Protein AF-A0A7S4URD9-F1 (afdb_monomer_lite)

Secondary structure (DSSP, 8-state):
------------TT-EEEEEEPPPSSSTTTT-SEEEE-SSSEEEEEEGGG-SSHHHHHHHHHHHHHHHHHHHHTS---TTSHHHHHHHHHHHHHHTTTTTS-HHHHHHHHHHHHHHHHHHHS-STTHHHHHHHHHHHHHHH--TTTHHHHHHHHHHHHTT-

Radius of gyration: 18.59 Å; chains: 1; bounding box: 44×61×54 Å

Organism: NCBI:txid49249

Sequence (161 aa):
NNENINEPNSNNNNIITIQCQPCGTIGPEASARAFVKGPSPLTITLCSNRLPNPSIDIPQVLTHELIHVYDVQYKQLDLRQCTSLAYSEVRAAREAECYDVHRFWKNKCVMNCAGVATGNMFPEDGLGGKCVKEVFEKAMNDYTPFAEEKKEKMAAKIGRA

pLDDT: mean 86.02, std 15.66, range [40.69, 98.69]

Foldseek 3Di:
DDPPPPDPPPPPQPDEAEEEDADDCDDLCNPPQWEFDDPPPTYIYGHNVNCPPCVQRVVQSVLLHVLVVCCCPPVVFDCLDLLSVLLSQLLSCCVHVLVPPDPVCSLVSSLVRSLVSSCSSVVPPCSNSVSNVVCVVVSVPDPPPCPVVVVVVVVVVVVVD

Structure (mmCIF, N/CA/C/O backbone):
data_AF-A0A7S4URD9-F1
#
_entry.id   AF-A0A7S4URD9-F1
#
loop_
_atom_site.group_PDB
_atom_site.id
_atom_site.type_symbol
_atom_site.label_atom_id
_atom_site.label_alt_id
_atom_site.label_comp_id
_atom_site.label_asym_id
_atom_site.label_entity_id
_atom_site.label_seq_id
_atom_site.pdbx_PDB_ins_code
_atom_site.Cartn_x
_atom_site.Cartn_y
_atom_site.Cartn_z
_atom_site.occupancy
_atom_site.B_iso_or_equiv
_atom_site.auth_seq_id
_atom_site.auth_comp_id
_atom_site.auth_asym_id
_atom_site.auth_atom_id
_atom_site.pdbx_PDB_model_num
ATOM 1 N N . ASN A 1 1 ? -27.947 -42.647 -21.441 1.00 41.53 1 ASN A N 1
ATOM 2 C CA . ASN A 1 1 ? -26.615 -42.050 -21.210 1.00 41.53 1 ASN A CA 1
ATOM 3 C C . ASN A 1 1 ? -26.614 -40.634 -21.750 1.00 41.53 1 ASN A C 1
ATOM 5 O O . ASN A 1 1 ? -26.287 -40.438 -22.908 1.00 41.53 1 ASN A O 1
ATOM 9 N N . ASN A 1 2 ? -27.094 -39.683 -20.954 1.00 41.19 2 ASN A N 1
ATOM 10 C CA . ASN A 1 2 ? -26.975 -38.253 -21.235 1.00 41.19 2 ASN A CA 1
ATOM 11 C C . ASN A 1 2 ? -27.069 -37.536 -19.885 1.00 41.19 2 ASN A C 1
ATOM 13 O O . ASN A 1 2 ? -28.126 -37.056 -19.485 1.00 41.19 2 ASN A O 1
ATOM 17 N N . GLU A 1 3 ? -25.973 -37.582 -19.130 1.00 40.69 3 GLU A N 1
ATOM 18 C CA . GLU A 1 3 ? -25.818 -36.744 -17.948 1.00 40.69 3 GLU A CA 1
ATOM 19 C C . GLU A 1 3 ? -25.423 -35.354 -18.433 1.00 40.69 3 GLU A C 1
ATOM 21 O O . GLU A 1 3 ? -24.288 -35.088 -18.819 1.00 40.69 3 GLU A O 1
ATOM 26 N N . ASN A 1 4 ? -26.432 -34.492 -18.480 1.00 45.59 4 ASN A N 1
ATOM 27 C CA . ASN A 1 4 ? -26.284 -33.062 -18.656 1.00 45.59 4 ASN A CA 1
ATOM 28 C C . ASN A 1 4 ? -25.714 -32.525 -17.335 1.00 45.59 4 ASN A C 1
ATOM 30 O O . ASN A 1 4 ? -26.457 -32.272 -16.384 1.00 45.59 4 ASN A O 1
ATOM 34 N N . ILE A 1 5 ? -24.385 -32.458 -17.236 1.00 51.41 5 ILE A N 1
ATOM 35 C CA . ILE A 1 5 ? -23.713 -31.837 -16.097 1.00 51.41 5 ILE A CA 1
ATOM 36 C C . ILE A 1 5 ? -23.906 -30.333 -16.262 1.00 51.41 5 ILE A C 1
ATOM 38 O O . ILE A 1 5 ? -23.192 -29.669 -17.008 1.00 51.41 5 ILE A O 1
ATOM 42 N N . ASN A 1 6 ? -24.923 -29.814 -15.579 1.00 46.09 6 ASN A N 1
ATOM 43 C CA . ASN A 1 6 ? -25.031 -28.397 -15.282 1.00 46.09 6 ASN A CA 1
ATOM 44 C C . ASN A 1 6 ? -23.781 -28.003 -14.487 1.00 46.09 6 ASN A C 1
ATOM 46 O O . ASN A 1 6 ? -23.686 -28.307 -13.295 1.00 46.09 6 ASN A O 1
ATOM 50 N N . GLU A 1 7 ? -22.816 -27.360 -15.146 1.00 46.00 7 GLU A N 1
ATOM 51 C CA . GLU A 1 7 ? -21.747 -26.652 -14.451 1.00 46.00 7 GLU A CA 1
ATOM 52 C C . GLU A 1 7 ? -22.387 -25.660 -13.470 1.00 46.00 7 GLU A C 1
ATOM 54 O O . GLU A 1 7 ? -23.253 -24.867 -13.864 1.00 46.00 7 GLU A O 1
ATOM 59 N N . PRO A 1 8 ? -22.017 -25.692 -12.180 1.00 41.91 8 PRO A N 1
ATOM 60 C CA . PRO A 1 8 ? -22.493 -24.694 -11.251 1.00 41.91 8 PRO A CA 1
ATOM 61 C C . PRO A 1 8 ? -21.892 -23.354 -11.666 1.00 41.91 8 PRO A C 1
ATOM 63 O O . PRO A 1 8 ? -20.675 -23.199 -11.762 1.00 41.91 8 PRO A O 1
ATOM 66 N N . ASN A 1 9 ? -22.774 -22.388 -11.901 1.00 48.50 9 ASN A N 1
ATOM 67 C CA . ASN A 1 9 ? -22.461 -20.980 -12.084 1.00 48.50 9 ASN A CA 1
ATOM 68 C C . ASN A 1 9 ? -21.737 -20.470 -10.821 1.00 48.50 9 ASN A C 1
ATOM 70 O O . ASN A 1 9 ? -22.361 -20.021 -9.857 1.00 48.50 9 ASN A O 1
ATOM 74 N N . SER A 1 10 ? -20.417 -20.658 -10.780 1.00 44.38 10 SER A N 1
ATOM 75 C CA . SER A 1 10 ? -19.555 -20.213 -9.693 1.00 44.38 10 SER A CA 1
ATOM 76 C C . SER A 1 10 ? -19.416 -18.704 -9.811 1.00 44.38 10 SER A C 1
ATOM 78 O O . SER A 1 10 ? -18.767 -18.194 -10.724 1.00 44.38 10 SER A O 1
ATOM 80 N N . ASN A 1 11 ? -20.040 -17.987 -8.879 1.00 50.38 11 ASN A N 1
ATOM 81 C CA . ASN A 1 11 ? -19.770 -16.580 -8.614 1.00 50.38 11 ASN A CA 1
ATOM 82 C C . ASN A 1 11 ? -18.277 -16.414 -8.265 1.00 50.38 11 ASN A C 1
ATOM 84 O O . ASN A 1 11 ? -17.891 -16.415 -7.097 1.00 50.38 11 ASN A O 1
ATOM 88 N N . ASN A 1 12 ? -17.431 -16.285 -9.289 1.00 51.06 12 ASN A N 1
ATOM 89 C CA . ASN A 1 12 ? -15.970 -16.186 -9.225 1.00 51.06 12 ASN A CA 1
ATOM 90 C C . ASN A 1 12 ? -15.486 -14.814 -8.709 1.00 51.06 12 ASN A C 1
ATOM 92 O O . ASN A 1 12 ? -14.497 -14.275 -9.199 1.00 51.06 12 ASN A O 1
ATOM 96 N N . ASN A 1 13 ? -16.162 -14.227 -7.721 1.00 56.97 13 ASN A N 1
ATOM 97 C CA . ASN A 1 13 ? -15.856 -12.876 -7.236 1.00 56.97 13 ASN A CA 1
ATOM 98 C C . ASN A 1 13 ? -14.698 -12.827 -6.220 1.00 56.97 13 ASN A C 1
ATOM 100 O O . ASN A 1 13 ? -14.327 -11.742 -5.791 1.00 56.97 13 ASN A O 1
ATOM 104 N N . ASN A 1 14 ? -14.103 -13.974 -5.861 1.00 68.62 14 ASN A N 1
ATOM 105 C CA . ASN A 1 14 ? -13.099 -14.072 -4.789 1.00 68.62 14 ASN A CA 1
ATOM 106 C C . ASN A 1 14 ? -11.758 -14.694 -5.226 1.00 68.62 14 ASN A C 1
ATOM 108 O O . ASN A 1 14 ? -10.919 -14.992 -4.376 1.00 68.62 14 ASN A O 1
ATOM 112 N N . ILE A 1 15 ? -11.541 -14.937 -6.521 1.00 82.88 15 ILE A N 1
ATOM 113 C CA . ILE A 1 15 ? -10.277 -15.513 -6.998 1.00 82.88 15 ILE A CA 1
ATOM 114 C C . ILE A 1 15 ? -9.277 -14.380 -7.235 1.00 82.88 15 ILE A C 1
ATOM 116 O O . ILE A 1 15 ? -9.469 -13.547 -8.119 1.00 82.88 15 ILE A O 1
ATOM 120 N N . ILE A 1 16 ? -8.192 -14.380 -6.459 1.00 88.00 16 ILE A N 1
ATOM 121 C CA . ILE A 1 16 ? -7.028 -13.523 -6.694 1.00 88.00 16 ILE A CA 1
ATOM 122 C C . ILE A 1 16 ? -6.006 -14.342 -7.477 1.00 88.00 16 ILE A C 1
ATOM 124 O O . ILE A 1 16 ? -5.517 -15.361 -6.992 1.00 88.00 16 ILE A O 1
ATOM 128 N N . THR A 1 17 ? -5.667 -13.895 -8.682 1.00 92.31 17 THR A N 1
ATOM 129 C CA . THR A 1 17 ? -4.578 -14.496 -9.463 1.00 92.31 17 THR A CA 1
ATOM 130 C C . THR A 1 17 ? -3.262 -13.826 -9.087 1.00 92.31 17 THR A C 1
ATOM 132 O O . THR A 1 17 ? -3.165 -12.604 -9.127 1.00 92.31 17 THR A O 1
ATOM 135 N N . ILE A 1 18 ? -2.234 -14.597 -8.742 1.00 94.00 18 ILE A N 1
ATOM 136 C CA . ILE A 1 18 ? -0.879 -14.074 -8.520 1.00 94.00 18 ILE A CA 1
ATOM 137 C C . ILE A 1 18 ? -0.004 -14.560 -9.669 1.00 94.00 18 ILE A C 1
ATOM 139 O O . ILE A 1 18 ? 0.067 -15.760 -9.927 1.00 94.00 18 ILE A O 1
ATOM 143 N N . GLN A 1 19 ? 0.662 -13.637 -10.359 1.00 94.81 19 GLN A N 1
ATOM 144 C CA . GLN A 1 19 ? 1.514 -13.959 -11.501 1.00 94.81 19 GLN A CA 1
ATOM 145 C C . GLN A 1 19 ? 2.834 -13.196 -11.463 1.00 94.81 19 GLN A C 1
ATOM 147 O O . GLN A 1 19 ? 2.896 -12.065 -10.988 1.00 94.81 19 GLN A O 1
ATOM 152 N N . CYS A 1 20 ? 3.877 -13.792 -12.035 1.00 93.75 20 CYS A N 1
ATOM 153 C CA . CYS A 1 20 ? 5.177 -13.157 -12.223 1.00 93.75 20 CYS A CA 1
ATOM 154 C C . CYS A 1 20 ? 5.409 -12.891 -13.709 1.00 93.75 20 CYS A C 1
ATOM 156 O O . CYS A 1 20 ? 5.246 -13.796 -14.525 1.00 93.75 20 CYS A O 1
ATOM 158 N N . GLN A 1 21 ? 5.844 -11.684 -14.062 1.00 93.31 21 GLN A N 1
ATOM 159 C CA . GLN A 1 21 ? 6.275 -11.363 -15.426 1.00 93.31 21 GLN A CA 1
ATOM 160 C C . GLN A 1 21 ? 7.301 -10.222 -15.436 1.00 93.31 21 GLN A C 1
ATOM 162 O O . GLN A 1 21 ? 7.342 -9.437 -14.486 1.00 93.31 21 GLN A O 1
ATOM 167 N N . PRO A 1 22 ? 8.107 -10.078 -16.503 1.00 92.38 22 PRO A N 1
ATOM 168 C CA . PRO A 1 22 ? 8.911 -8.878 -16.700 1.00 92.38 22 PRO A CA 1
ATOM 169 C C . PRO A 1 22 ? 8.011 -7.645 -16.871 1.00 92.38 22 PRO A C 1
ATOM 171 O O . PRO A 1 22 ? 7.099 -7.650 -17.696 1.00 92.38 22 PRO A O 1
ATOM 174 N N . CYS A 1 23 ? 8.278 -6.578 -16.118 1.00 91.06 23 CYS A N 1
ATOM 175 C CA . CYS A 1 23 ? 7.556 -5.309 -16.223 1.00 91.06 23 CYS A CA 1
ATOM 176 C C . CYS A 1 23 ? 8.327 -4.284 -17.063 1.00 91.06 23 CYS A C 1
ATOM 178 O O . CYS A 1 23 ? 9.553 -4.171 -16.958 1.00 91.06 23 CYS A O 1
ATOM 180 N N . GLY A 1 24 ? 7.592 -3.513 -17.870 1.00 87.06 24 GLY A N 1
ATOM 181 C CA . GLY A 1 24 ? 8.131 -2.443 -18.712 1.00 87.06 24 GLY A CA 1
ATOM 182 C C . GLY A 1 24 ? 8.547 -1.202 -17.920 1.00 87.06 24 GLY A C 1
ATOM 183 O O . GLY A 1 24 ? 8.106 -0.987 -16.796 1.00 87.06 24 GLY A O 1
ATOM 184 N N . THR A 1 25 ? 9.404 -0.371 -18.508 1.00 82.31 25 THR A N 1
ATOM 185 C CA . THR A 1 25 ? 9.964 0.850 -17.894 1.00 82.31 25 THR A CA 1
ATOM 186 C C . THR A 1 25 ? 9.159 2.118 -18.195 1.00 82.31 25 THR A C 1
ATOM 188 O O . THR A 1 25 ? 9.629 3.219 -17.926 1.00 82.31 25 THR A O 1
ATOM 191 N N . ILE A 1 26 ? 7.968 1.981 -18.779 1.00 76.44 26 ILE A N 1
ATOM 192 C CA . ILE A 1 26 ? 7.108 3.087 -19.213 1.00 76.44 26 ILE A CA 1
ATOM 193 C C . ILE A 1 26 ? 5.710 2.862 -18.631 1.00 76.44 26 ILE A C 1
ATOM 195 O O . ILE A 1 26 ? 5.259 1.721 -18.574 1.00 76.44 26 ILE A O 1
ATOM 199 N N . GLY A 1 27 ? 5.038 3.945 -18.235 1.00 69.44 27 GLY A N 1
ATOM 200 C CA . GLY A 1 27 ? 3.689 3.916 -17.664 1.00 69.44 27 GLY A CA 1
ATOM 201 C C . GLY A 1 27 ? 3.668 4.086 -16.141 1.00 69.44 27 GLY A C 1
ATOM 202 O O . GLY A 1 27 ? 4.727 4.211 -15.522 1.00 69.44 27 GLY A O 1
ATOM 203 N N . PRO A 1 28 ? 2.476 4.108 -15.523 1.00 63.72 28 PRO A N 1
ATOM 204 C CA . PRO A 1 28 ? 2.332 4.187 -14.066 1.00 63.72 28 PRO A CA 1
ATOM 205 C C . PRO A 1 28 ? 2.997 3.001 -13.346 1.00 63.72 28 PRO A C 1
ATOM 207 O O . PRO A 1 28 ? 3.419 3.124 -12.201 1.00 63.72 28 PRO A O 1
ATOM 210 N N . GLU A 1 29 ? 3.185 1.874 -14.035 1.00 68.50 29 GLU A N 1
ATOM 211 C CA . GLU A 1 29 ? 3.867 0.688 -13.520 1.00 68.50 29 GLU A CA 1
ATOM 212 C C . GLU A 1 29 ? 5.396 0.733 -13.695 1.00 68.50 29 GLU A C 1
ATOM 214 O O . GLU A 1 29 ? 6.084 -0.211 -13.305 1.00 68.50 29 GLU A O 1
ATOM 219 N N . ALA A 1 30 ? 5.967 1.792 -14.284 1.00 72.75 30 ALA A N 1
ATOM 220 C CA . ALA A 1 30 ? 7.381 1.858 -14.678 1.00 72.75 30 ALA A CA 1
ATOM 221 C C . ALA A 1 30 ? 8.379 1.670 -13.525 1.00 72.75 30 ALA A C 1
ATOM 223 O O . ALA A 1 30 ? 9.488 1.185 -13.749 1.00 72.75 30 ALA A O 1
ATOM 224 N N . SER A 1 31 ? 8.001 2.031 -12.300 1.00 79.19 31 SER A N 1
ATOM 225 C CA . SER A 1 31 ? 8.837 1.907 -11.099 1.00 79.19 31 SER A CA 1
ATOM 226 C C . SER A 1 31 ? 8.303 0.889 -10.085 1.00 79.19 31 SER A C 1
ATOM 228 O O . SER A 1 31 ? 8.975 0.602 -9.095 1.00 79.19 31 SER A O 1
ATOM 230 N N . ALA A 1 32 ? 7.126 0.309 -10.331 1.00 86.31 32 ALA A N 1
ATOM 231 C CA . ALA A 1 32 ? 6.452 -0.572 -9.386 1.00 86.31 32 ALA A CA 1
ATOM 232 C C . ALA A 1 32 ? 7.146 -1.943 -9.282 1.00 86.31 32 ALA A C 1
ATOM 234 O O . ALA A 1 32 ? 7.569 -2.517 -10.286 1.00 86.31 32 ALA A O 1
ATOM 235 N N . ARG A 1 33 ? 7.280 -2.497 -8.073 1.00 91.69 33 ARG A N 1
ATOM 236 C CA . ARG A 1 33 ? 7.819 -3.862 -7.868 1.00 91.69 33 ARG A CA 1
ATOM 237 C C . ARG A 1 33 ? 6.738 -4.934 -8.002 1.00 91.69 33 ARG A C 1
ATOM 239 O O . ARG A 1 33 ? 7.028 -6.064 -8.391 1.00 91.69 33 ARG A O 1
ATOM 246 N N . ALA A 1 34 ? 5.505 -4.555 -7.711 1.00 93.06 34 ALA A N 1
ATOM 247 C CA . ALA A 1 34 ? 4.294 -5.306 -7.958 1.00 93.06 34 ALA A CA 1
ATOM 248 C C . ALA A 1 34 ? 3.145 -4.314 -8.175 1.00 93.06 34 ALA A C 1
ATOM 250 O O . ALA A 1 34 ? 3.343 -3.111 -8.008 1.00 93.06 34 ALA A O 1
ATOM 251 N N . PHE A 1 35 ? 1.997 -4.803 -8.636 1.00 90.31 35 PHE A N 1
ATOM 252 C CA . PHE A 1 35 ? 0.783 -4.000 -8.740 1.00 90.31 35 PHE A CA 1
ATOM 253 C C . PHE A 1 35 ? -0.466 -4.874 -8.876 1.00 90.31 35 PHE A C 1
ATOM 255 O O . PHE A 1 35 ? -0.415 -5.995 -9.402 1.00 90.31 35 PHE A O 1
ATOM 262 N N . VAL A 1 36 ? -1.604 -4.329 -8.450 1.00 89.81 36 VAL A N 1
ATOM 263 C CA . VAL A 1 36 ? -2.930 -4.944 -8.587 1.00 89.81 36 VAL A CA 1
ATOM 264 C C . VAL A 1 36 ? -3.623 -4.468 -9.870 1.00 89.81 36 VAL A C 1
ATOM 266 O O . VAL A 1 36 ? -3.733 -3.274 -10.135 1.00 89.81 36 VAL A O 1
ATOM 269 N N . LYS A 1 37 ? -4.155 -5.412 -10.654 1.00 84.62 37 LYS A N 1
ATOM 270 C CA . LYS A 1 37 ? -5.114 -5.183 -11.748 1.00 84.62 37 LYS A CA 1
ATOM 271 C C . LYS A 1 37 ? -6.479 -5.737 -11.338 1.00 84.62 37 LYS A C 1
ATOM 273 O O . LYS A 1 37 ? -6.540 -6.789 -10.710 1.00 84.62 37 LYS A O 1
ATOM 278 N N . GLY A 1 38 ? -7.573 -5.074 -11.694 1.00 75.19 38 GLY A N 1
ATOM 279 C CA . GLY A 1 38 ? -8.920 -5.505 -11.310 1.00 75.19 38 GLY A CA 1
ATOM 280 C C . GLY A 1 38 ? -9.991 -4.480 -11.693 1.00 75.19 38 GLY A C 1
ATOM 281 O O . GLY A 1 38 ? -9.654 -3.477 -12.323 1.00 75.19 38 GLY A O 1
ATOM 282 N N . PRO A 1 39 ? -11.276 -4.708 -11.348 1.00 65.81 39 PRO A N 1
ATOM 283 C CA . PRO A 1 39 ? -11.767 -5.597 -10.282 1.00 65.81 39 PRO A CA 1
ATOM 284 C C . PRO A 1 39 ? -12.031 -7.059 -10.684 1.00 65.81 39 PRO A C 1
ATOM 286 O O . PRO A 1 39 ? -12.173 -7.897 -9.799 1.00 65.81 39 PRO A O 1
ATOM 289 N N . SER A 1 40 ? -12.084 -7.387 -11.982 1.00 70.62 40 SER A N 1
ATOM 290 C CA . SER A 1 40 ? -12.227 -8.768 -12.469 1.00 70.62 40 SER A CA 1
ATOM 291 C C . SER A 1 40 ? -11.531 -8.946 -13.832 1.00 70.62 40 SER A C 1
ATOM 293 O O . SER A 1 40 ? -11.907 -8.248 -14.776 1.00 70.62 40 SER A O 1
ATOM 295 N N . PRO A 1 41 ? -10.516 -9.830 -13.956 1.00 73.81 41 PRO A N 1
ATOM 296 C CA . PRO A 1 41 ? -9.933 -10.653 -12.894 1.00 73.81 41 PRO A CA 1
ATOM 297 C C . PRO A 1 41 ? -9.082 -9.818 -11.927 1.00 73.81 41 PRO A C 1
ATOM 299 O O . PRO A 1 41 ? -8.268 -8.995 -12.350 1.00 73.81 41 PRO A O 1
ATOM 302 N N . LEU A 1 42 ? -9.235 -10.058 -10.623 1.00 84.88 42 LEU A N 1
ATOM 303 C CA . LEU A 1 42 ? -8.368 -9.466 -9.611 1.00 84.88 42 LEU A CA 1
ATOM 304 C C . LEU A 1 42 ? -7.008 -10.173 -9.644 1.00 84.88 42 LEU A C 1
ATOM 306 O O . LEU A 1 42 ? -6.902 -11.357 -9.328 1.00 84.88 42 LEU A O 1
ATOM 310 N N . THR A 1 43 ? -5.974 -9.460 -10.081 1.00 90.75 43 THR A N 1
ATOM 311 C CA . THR A 1 43 ? -4.653 -10.029 -10.361 1.00 90.75 43 THR A CA 1
ATOM 312 C C . THR A 1 43 ? -3.555 -9.219 -9.689 1.00 90.75 43 THR A C 1
ATOM 314 O O . THR A 1 43 ? -3.420 -8.030 -9.961 1.00 90.75 43 THR A O 1
ATOM 317 N N . ILE A 1 44 ? -2.722 -9.870 -8.882 1.00 93.94 44 ILE A N 1
ATOM 318 C CA . ILE A 1 44 ? -1.461 -9.324 -8.379 1.00 93.94 44 ILE A CA 1
ATOM 319 C C . ILE A 1 44 ? -0.357 -9.718 -9.358 1.00 93.94 44 ILE A C 1
ATOM 321 O O . ILE A 1 44 ? -0.093 -10.900 -9.584 1.00 93.94 44 ILE A O 1
ATOM 325 N N . THR A 1 45 ? 0.290 -8.724 -9.957 1.00 94.44 45 THR A N 1
ATOM 326 C CA . THR A 1 45 ? 1.426 -8.925 -10.858 1.00 94.44 45 THR A CA 1
ATOM 327 C C . THR A 1 45 ? 2.720 -8.587 -10.131 1.00 94.44 45 THR A C 1
ATOM 329 O O . THR A 1 45 ? 2.906 -7.451 -9.714 1.00 94.44 45 THR A O 1
ATOM 332 N N . LEU A 1 46 ? 3.629 -9.553 -10.028 1.00 95.19 46 LEU A N 1
ATOM 333 C CA . LEU A 1 46 ? 4.978 -9.396 -9.492 1.00 95.19 46 LEU A CA 1
ATOM 334 C C . LEU A 1 46 ? 5.965 -9.127 -10.637 1.00 95.19 46 LEU A C 1
ATOM 336 O O . LEU A 1 46 ? 6.059 -9.919 -11.581 1.00 95.19 46 LEU A O 1
ATOM 340 N N . CYS A 1 47 ? 6.714 -8.026 -10.559 1.00 94.44 47 CYS A N 1
ATOM 341 C CA . CYS A 1 47 ? 7.670 -7.640 -11.594 1.00 94.44 47 CYS A CA 1
ATOM 342 C C . CYS A 1 47 ? 8.980 -8.416 -11.442 1.00 94.44 47 CYS A C 1
ATOM 344 O O . CYS A 1 47 ? 9.869 -8.012 -10.695 1.00 94.44 47 CYS A O 1
ATOM 346 N N . SER A 1 48 ? 9.127 -9.528 -12.166 1.00 93.25 48 SER A N 1
ATOM 347 C CA . SER A 1 48 ? 10.244 -10.470 -11.984 1.00 93.25 48 SER A CA 1
ATOM 348 C C . SER A 1 48 ? 11.629 -9.844 -12.194 1.00 93.25 48 SER A C 1
ATOM 350 O O . SER A 1 48 ? 12.607 -10.292 -11.607 1.00 93.25 48 SER A O 1
ATOM 352 N N . ASN A 1 49 ? 11.719 -8.774 -12.985 1.00 93.38 49 ASN A N 1
ATOM 353 C CA . ASN A 1 49 ? 12.939 -8.002 -13.229 1.00 93.38 49 ASN A CA 1
ATOM 354 C C . ASN A 1 49 ? 13.266 -6.960 -12.137 1.00 93.38 49 ASN A C 1
ATOM 356 O O . ASN A 1 49 ? 14.225 -6.208 -12.294 1.00 93.38 49 ASN A O 1
ATOM 360 N N . ARG A 1 50 ? 12.479 -6.880 -11.054 1.00 92.44 50 ARG A N 1
ATOM 361 C CA . ARG A 1 50 ? 12.624 -5.899 -9.954 1.00 92.44 50 ARG A CA 1
ATOM 362 C C . ARG A 1 50 ? 12.629 -6.536 -8.559 1.00 92.44 50 ARG A C 1
ATOM 364 O O . ARG A 1 50 ? 12.514 -5.829 -7.559 1.00 92.44 50 ARG A O 1
ATOM 371 N N . LEU A 1 51 ? 12.760 -7.861 -8.500 1.00 94.31 51 LEU A N 1
ATOM 372 C CA . LEU A 1 51 ? 12.783 -8.659 -7.270 1.00 94.31 51 LEU A CA 1
ATOM 373 C C . LEU A 1 51 ? 14.113 -9.440 -7.194 1.00 94.31 51 LEU A C 1
ATOM 375 O O . LEU A 1 51 ? 14.125 -10.650 -7.429 1.00 94.31 51 LEU A O 1
ATOM 379 N N . PRO A 1 52 ? 15.253 -8.755 -6.963 1.00 93.44 52 PRO A N 1
ATOM 380 C CA . PRO A 1 52 ? 16.582 -9.374 -6.978 1.00 93.44 52 PRO A CA 1
ATOM 381 C C . PRO A 1 52 ? 16.784 -10.447 -5.899 1.00 93.44 52 PRO A C 1
ATOM 383 O O . PRO A 1 52 ? 17.610 -11.337 -6.082 1.00 93.44 52 PRO A O 1
ATOM 386 N N . ASN A 1 53 ? 16.034 -10.387 -4.797 1.00 94.56 53 ASN A N 1
ATOM 387 C CA . ASN A 1 53 ? 16.096 -11.328 -3.683 1.00 94.56 53 ASN A CA 1
ATOM 388 C C . ASN A 1 53 ? 14.710 -11.948 -3.439 1.00 94.56 53 ASN A C 1
ATOM 390 O O . ASN A 1 53 ? 14.045 -11.579 -2.469 1.00 94.56 53 ASN A O 1
ATOM 394 N N . PRO A 1 54 ? 14.246 -12.902 -4.271 1.00 92.38 54 PRO A N 1
ATOM 395 C CA . PRO A 1 54 ? 12.865 -13.393 -4.234 1.00 92.38 54 PRO A CA 1
ATOM 396 C C . PRO A 1 54 ? 12.381 -13.883 -2.863 1.00 92.38 54 PRO A C 1
ATOM 398 O O . PRO A 1 54 ? 11.219 -13.686 -2.525 1.00 92.38 54 PRO A O 1
ATOM 401 N N . SER A 1 55 ? 13.259 -14.478 -2.049 1.00 93.50 55 SER A N 1
ATOM 402 C CA . SER A 1 55 ? 12.925 -14.959 -0.699 1.00 93.50 55 SER A CA 1
ATOM 403 C C . SER A 1 55 ? 12.555 -13.846 0.290 1.00 93.50 55 SER A C 1
ATOM 405 O O . SER A 1 55 ? 11.846 -14.113 1.255 1.00 93.50 55 SER A O 1
ATOM 407 N N . ILE A 1 56 ? 13.020 -12.617 0.056 1.00 92.75 56 ILE A N 1
ATOM 408 C CA . ILE A 1 56 ? 12.733 -11.430 0.875 1.00 92.75 56 ILE A CA 1
ATOM 409 C C . ILE A 1 56 ? 11.704 -10.549 0.167 1.00 92.75 56 ILE A C 1
ATOM 411 O O . ILE A 1 56 ? 10.737 -10.084 0.770 1.00 92.75 56 ILE A O 1
ATOM 415 N N . ASP A 1 57 ? 11.905 -10.347 -1.132 1.00 94.88 57 ASP A N 1
ATOM 416 C CA . ASP A 1 57 ? 11.131 -9.418 -1.933 1.00 94.88 57 ASP A CA 1
ATOM 417 C C . ASP A 1 57 ? 9.694 -9.897 -2.126 1.00 94.88 57 ASP A C 1
ATOM 419 O O . ASP A 1 57 ? 8.781 -9.102 -1.931 1.00 94.88 57 ASP A O 1
ATOM 423 N N . ILE A 1 58 ? 9.477 -11.180 -2.457 1.00 95.38 58 ILE A N 1
ATOM 424 C CA . ILE A 1 58 ? 8.132 -11.710 -2.734 1.00 95.38 58 ILE A CA 1
ATOM 425 C C . ILE A 1 58 ? 7.221 -11.593 -1.506 1.00 95.38 58 ILE A C 1
ATOM 427 O O . ILE A 1 58 ? 6.141 -11.027 -1.661 1.00 95.38 58 ILE A O 1
ATOM 431 N N . PRO A 1 59 ? 7.603 -12.058 -0.297 1.00 96.06 59 PRO A N 1
ATOM 432 C CA . PRO A 1 59 ? 6.749 -11.893 0.878 1.00 96.06 59 PRO A CA 1
ATOM 433 C C . PRO A 1 59 ? 6.410 -10.429 1.169 1.00 96.06 59 PRO A C 1
ATOM 435 O O . PRO A 1 59 ? 5.262 -10.121 1.486 1.00 96.06 59 PRO A O 1
ATOM 438 N N . GLN A 1 60 ? 7.384 -9.523 1.026 1.00 95.94 60 GLN A N 1
ATOM 439 C CA . GLN A 1 60 ? 7.187 -8.096 1.266 1.00 95.94 60 GLN A CA 1
ATOM 440 C C . GLN A 1 60 ? 6.188 -7.492 0.273 1.00 95.94 60 GLN A C 1
ATOM 442 O O . GLN A 1 60 ? 5.167 -6.955 0.695 1.00 95.94 60 GLN A O 1
ATOM 447 N N . VAL A 1 61 ? 6.447 -7.606 -1.035 1.00 95.75 61 VAL A N 1
ATOM 448 C CA . VAL A 1 61 ? 5.569 -7.002 -2.050 1.00 95.75 61 VAL A CA 1
ATOM 449 C C . VAL A 1 61 ? 4.196 -7.662 -2.053 1.00 95.75 61 VAL A C 1
ATOM 451 O O . VAL A 1 61 ? 3.190 -6.981 -2.180 1.00 95.75 61 VAL A O 1
ATOM 454 N N . LEU A 1 62 ? 4.116 -8.977 -1.836 1.00 95.88 62 LEU A N 1
ATOM 455 C CA . LEU A 1 62 ? 2.830 -9.662 -1.806 1.00 95.88 62 LEU A CA 1
ATOM 456 C C . LEU A 1 62 ? 1.990 -9.224 -0.603 1.00 95.88 62 LEU A C 1
ATOM 458 O O . LEU A 1 62 ? 0.786 -9.038 -0.743 1.00 95.88 62 LEU A O 1
ATOM 462 N N . THR A 1 63 ? 2.616 -9.012 0.559 1.00 96.31 63 THR A N 1
ATOM 463 C CA . THR A 1 63 ? 1.931 -8.456 1.736 1.00 96.31 63 THR A CA 1
ATOM 464 C C . THR A 1 63 ? 1.398 -7.055 1.447 1.00 96.31 63 THR A C 1
ATOM 466 O O . THR A 1 63 ? 0.249 -6.771 1.776 1.00 96.31 63 THR A O 1
ATOM 469 N N . HIS A 1 64 ? 2.197 -6.208 0.791 1.00 97.12 64 HIS A N 1
ATOM 470 C CA . HIS A 1 64 ? 1.795 -4.862 0.385 1.00 97.12 64 HIS A CA 1
ATOM 471 C C . HIS A 1 64 ? 0.547 -4.897 -0.518 1.00 97.12 64 HIS A C 1
ATOM 473 O O . HIS A 1 64 ? -0.491 -4.331 -0.172 1.00 97.12 64 HIS A O 1
ATOM 479 N N . GLU A 1 65 ? 0.597 -5.653 -1.618 1.00 95.94 65 GLU A N 1
ATOM 480 C CA . GLU A 1 65 ? -0.516 -5.736 -2.575 1.00 95.94 65 GLU A CA 1
ATOM 481 C C . GLU A 1 65 ? -1.771 -6.399 -1.981 1.00 95.94 65 GLU A C 1
ATOM 483 O O . GLU A 1 65 ? -2.899 -6.007 -2.288 1.00 95.94 65 GLU A O 1
ATOM 488 N N . LEU A 1 66 ? -1.612 -7.391 -1.098 1.00 95.19 66 LEU A N 1
ATOM 489 C CA . LEU A 1 66 ? -2.747 -8.043 -0.437 1.00 95.19 66 LEU A CA 1
ATOM 490 C C . LEU A 1 66 ? -3.480 -7.107 0.530 1.00 95.19 66 LEU A C 1
ATOM 492 O O . LEU A 1 66 ? -4.697 -7.243 0.683 1.00 95.19 66 LEU A O 1
ATOM 496 N N . ILE A 1 67 ? -2.790 -6.140 1.146 1.00 96.38 67 ILE A N 1
ATOM 497 C CA . ILE A 1 67 ? -3.463 -5.087 1.917 1.00 96.38 67 ILE A CA 1
ATOM 498 C C . ILE A 1 67 ? -4.357 -4.245 1.003 1.00 96.38 67 ILE A C 1
ATOM 500 O O . ILE A 1 67 ? -5.524 -4.050 1.336 1.00 96.38 67 ILE A O 1
ATOM 504 N N . HIS A 1 68 ? -3.878 -3.817 -0.167 1.00 95.00 68 HIS A N 1
ATOM 505 C CA . HIS A 1 68 ? -4.715 -3.085 -1.126 1.00 95.00 68 HIS A CA 1
ATOM 506 C C . HIS A 1 68 ? -5.928 -3.896 -1.582 1.00 95.00 68 HIS A C 1
ATOM 508 O O . HIS A 1 68 ? -7.044 -3.377 -1.630 1.00 95.00 68 HIS A O 1
ATOM 514 N N . VAL A 1 69 ? -5.736 -5.189 -1.860 1.00 93.19 69 VAL A N 1
ATOM 515 C CA . VAL A 1 69 ? -6.840 -6.095 -2.201 1.00 93.19 69 VAL A CA 1
ATOM 516 C C . VAL A 1 69 ? -7.871 -6.155 -1.076 1.00 93.19 69 VAL A C 1
ATOM 518 O O . VAL A 1 69 ? -9.064 -5.988 -1.336 1.00 93.19 69 VAL A O 1
ATOM 521 N N . TYR A 1 70 ? -7.435 -6.359 0.168 1.00 93.62 70 TYR A N 1
ATOM 522 C CA . TYR A 1 70 ? -8.335 -6.374 1.319 1.00 93.62 70 TYR A CA 1
ATOM 523 C C . TYR A 1 70 ? -9.092 -5.048 1.456 1.00 93.62 70 TYR A C 1
ATOM 525 O O . TYR A 1 70 ? -10.289 -5.025 1.735 1.00 93.62 70 TYR A O 1
ATOM 533 N N . ASP A 1 71 ? -8.415 -3.934 1.220 1.00 94.75 71 ASP A N 1
ATOM 534 C CA . ASP A 1 71 ? -8.973 -2.600 1.390 1.00 94.75 71 ASP A CA 1
ATOM 535 C C . ASP A 1 71 ? -10.043 -2.268 0.357 1.00 94.75 71 ASP A C 1
ATOM 537 O O . ASP A 1 71 ? -11.084 -1.705 0.698 1.00 94.75 71 ASP A O 1
ATOM 541 N N . VAL A 1 72 ? -9.834 -2.683 -0.887 1.00 91.12 72 VAL A N 1
ATOM 542 C CA . VAL A 1 72 ? -10.842 -2.563 -1.941 1.00 91.12 72 VAL A CA 1
ATOM 543 C C . VAL A 1 72 ? -12.009 -3.516 -1.680 1.00 91.12 72 VAL A C 1
ATOM 545 O O . VAL A 1 72 ? -13.161 -3.096 -1.710 1.00 91.12 72 VAL A O 1
ATOM 548 N N . GLN A 1 73 ? -11.741 -4.791 -1.386 1.00 88.81 73 GLN A N 1
ATOM 549 C CA . GLN A 1 73 ? -12.784 -5.824 -1.323 1.00 88.81 73 GLN A CA 1
ATOM 550 C C . GLN A 1 73 ? -13.596 -5.793 -0.020 1.00 88.81 73 GLN A C 1
ATOM 552 O O . GLN A 1 73 ? -14.820 -5.906 -0.043 1.00 88.81 73 GLN A O 1
ATOM 557 N N . TYR A 1 74 ? -12.943 -5.618 1.129 1.00 90.88 74 TYR A N 1
ATOM 558 C CA . TYR A 1 74 ? -13.596 -5.688 2.441 1.00 90.88 74 TYR A CA 1
ATOM 559 C C . TYR A 1 74 ? -13.893 -4.316 3.031 1.00 90.88 74 TYR A C 1
ATOM 561 O O . TYR A 1 74 ? -14.942 -4.133 3.646 1.00 90.88 74 TYR A O 1
ATOM 569 N N . LYS A 1 75 ? -12.992 -3.342 2.856 1.00 92.88 75 LYS A N 1
ATOM 570 C CA . LYS A 1 75 ? -13.226 -1.970 3.338 1.00 92.88 75 LYS A CA 1
ATOM 571 C C . LYS A 1 75 ? -13.913 -1.074 2.311 1.00 92.88 75 LYS A C 1
ATOM 573 O O . LYS A 1 75 ? -14.263 0.048 2.669 1.00 92.88 75 LYS A O 1
ATOM 578 N N . GLN A 1 76 ? -14.136 -1.567 1.088 1.00 92.06 76 GLN A N 1
ATOM 579 C CA . GLN A 1 76 ? -14.825 -0.842 0.015 1.00 92.06 76 GLN A CA 1
ATOM 580 C C . GLN A 1 76 ? -14.166 0.520 -0.272 1.00 92.06 76 GLN A C 1
ATOM 582 O O . GLN A 1 76 ? -14.846 1.511 -0.538 1.00 92.06 76 GLN A O 1
ATOM 587 N N . LEU A 1 77 ? -12.831 0.587 -0.165 1.00 93.81 77 LEU A N 1
ATOM 588 C CA . LEU A 1 77 ? -12.084 1.806 -0.461 1.00 93.81 77 LEU A CA 1
ATOM 589 C C . LEU A 1 77 ? -11.999 2.038 -1.970 1.00 93.81 77 LEU A C 1
ATOM 591 O O . LEU A 1 77 ? -11.684 1.128 -2.736 1.00 93.81 77 LEU A O 1
ATOM 595 N N . ASP A 1 78 ? -12.193 3.289 -2.383 1.00 92.88 78 ASP A N 1
ATOM 596 C CA . ASP A 1 78 ? -11.928 3.731 -3.750 1.00 92.88 78 ASP A CA 1
ATOM 597 C C . ASP A 1 78 ? -10.510 4.308 -3.845 1.00 92.88 78 ASP A C 1
ATOM 599 O O . ASP A 1 78 ? -10.282 5.476 -3.538 1.00 92.88 78 ASP A O 1
ATOM 603 N N . LEU A 1 79 ? -9.542 3.501 -4.292 1.00 92.94 79 LEU A N 1
ATOM 604 C CA . LEU A 1 79 ? -8.132 3.913 -4.392 1.00 92.94 79 LEU A CA 1
ATOM 605 C C . LEU A 1 79 ? -7.869 5.000 -5.456 1.00 92.94 79 LEU A C 1
ATOM 607 O O . LEU A 1 79 ? -6.742 5.467 -5.592 1.00 92.94 79 LEU A O 1
ATOM 611 N N . ARG A 1 80 ? -8.895 5.449 -6.194 1.00 92.12 80 ARG A N 1
ATOM 612 C CA . ARG A 1 80 ? -8.818 6.638 -7.064 1.00 92.12 80 ARG A CA 1
ATOM 613 C C . ARG A 1 80 ? -8.961 7.945 -6.280 1.00 92.12 80 ARG A C 1
ATOM 615 O O . ARG A 1 80 ? -8.754 9.018 -6.840 1.00 92.12 80 ARG A O 1
ATOM 622 N N . GLN A 1 81 ? -9.322 7.873 -5.000 1.00 95.44 81 GLN A N 1
ATOM 623 C CA . GLN A 1 81 ? -9.384 9.016 -4.097 1.00 95.44 81 GLN A CA 1
ATOM 624 C C . GLN A 1 81 ? -8.093 9.105 -3.285 1.00 95.44 81 GLN A C 1
ATOM 626 O O . GLN A 1 81 ? -7.643 8.117 -2.705 1.00 95.44 81 GLN A O 1
ATOM 631 N N . CYS A 1 82 ? -7.514 10.302 -3.202 1.00 97.19 82 CYS A N 1
ATOM 632 C CA . CYS A 1 82 ? -6.196 10.506 -2.598 1.00 97.19 82 CYS A CA 1
ATOM 633 C C . CYS A 1 82 ? -6.113 10.038 -1.139 1.00 97.19 82 CYS A C 1
ATOM 635 O O . CYS A 1 82 ? -5.167 9.351 -0.765 1.00 97.19 82 CYS A O 1
ATOM 637 N N . THR A 1 83 ? -7.117 10.347 -0.315 1.00 97.94 83 THR A N 1
ATOM 638 C CA . THR A 1 83 ? -7.158 9.931 1.096 1.00 97.94 83 THR A CA 1
ATOM 639 C C . THR A 1 83 ? -7.390 8.429 1.257 1.00 97.94 83 THR A C 1
ATOM 641 O O . THR A 1 83 ? -6.803 7.818 2.149 1.00 97.94 83 THR A O 1
ATOM 644 N N . SER A 1 84 ? -8.184 7.806 0.383 1.00 97.62 84 SER A N 1
ATOM 645 C CA . SER A 1 84 ? -8.392 6.353 0.374 1.00 97.62 84 SER A CA 1
ATOM 646 C C . SER A 1 84 ? -7.140 5.590 -0.055 1.00 97.62 84 SER A C 1
ATOM 648 O O . SER A 1 84 ? -6.782 4.622 0.617 1.00 97.62 84 SER A O 1
ATOM 650 N N . LEU A 1 85 ? -6.442 6.044 -1.107 1.00 97.00 85 LEU A N 1
ATOM 651 C CA . LEU A 1 85 ? -5.143 5.484 -1.486 1.00 97.00 85 LEU A CA 1
ATOM 652 C C . LEU A 1 85 ? -4.146 5.656 -0.343 1.00 97.00 85 LEU A C 1
ATOM 654 O O . LEU A 1 85 ? -3.618 4.668 0.149 1.00 97.00 85 LEU A O 1
ATOM 658 N N . ALA A 1 86 ? -3.968 6.883 0.152 1.00 98.38 86 ALA A N 1
ATOM 659 C CA . ALA A 1 86 ? -3.038 7.184 1.236 1.00 98.38 86 ALA A CA 1
ATOM 660 C C . ALA A 1 86 ? -3.282 6.326 2.488 1.00 98.38 86 ALA A C 1
ATOM 662 O O . ALA A 1 86 ? -2.340 5.868 3.133 1.00 98.38 86 ALA A O 1
ATOM 663 N N . TYR A 1 87 ? -4.547 6.079 2.829 1.00 98.69 87 TYR A N 1
ATOM 664 C CA . TYR A 1 87 ? -4.917 5.223 3.950 1.00 98.69 87 TYR A CA 1
ATOM 665 C C . TYR A 1 87 ? -4.470 3.772 3.729 1.00 98.69 87 TYR A C 1
ATOM 667 O O . TYR A 1 87 ? -3.942 3.140 4.649 1.00 98.69 87 TYR A O 1
ATOM 675 N N . SER A 1 88 ? -4.664 3.258 2.514 1.00 98.12 88 SER A N 1
ATOM 676 C CA . SER A 1 88 ? -4.248 1.909 2.139 1.00 98.12 88 SER A CA 1
ATOM 677 C C . SER A 1 88 ? -2.721 1.780 2.090 1.00 98.12 88 SER A C 1
ATOM 679 O O . SER A 1 88 ? -2.172 0.850 2.671 1.00 98.12 88 SER A O 1
ATOM 681 N N . GLU A 1 89 ? -2.027 2.774 1.532 1.00 98.06 89 GLU A N 1
ATOM 682 C CA . GLU A 1 89 ? -0.560 2.865 1.469 1.00 98.06 89 GLU A CA 1
ATOM 683 C C . GLU A 1 89 ? 0.098 2.888 2.855 1.00 98.06 89 GLU A C 1
ATOM 685 O O . GLU A 1 89 ? 1.090 2.204 3.097 1.00 98.06 89 GLU A O 1
ATOM 690 N N . VAL A 1 90 ? -0.470 3.624 3.820 1.00 98.69 90 VAL A N 1
ATOM 691 C CA . VAL A 1 90 ? 0.028 3.624 5.209 1.00 98.69 90 VAL A CA 1
ATOM 692 C C . VAL A 1 90 ? -0.064 2.227 5.826 1.00 98.69 90 VAL A C 1
ATOM 694 O O . VAL A 1 90 ? 0.852 1.796 6.532 1.00 98.69 90 VAL A O 1
ATOM 697 N N . ARG A 1 91 ? -1.156 1.500 5.570 1.00 98.25 91 ARG A N 1
ATOM 698 C CA . ARG A 1 91 ? -1.341 0.142 6.097 1.00 98.25 91 ARG A CA 1
ATOM 699 C C . ARG A 1 91 ? -0.443 -0.866 5.396 1.00 98.25 91 ARG A C 1
ATOM 701 O O . ARG A 1 91 ? 0.188 -1.659 6.093 1.00 98.25 91 ARG A O 1
ATOM 708 N N . ALA A 1 92 ? -0.336 -0.792 4.073 1.00 97.81 92 ALA A N 1
ATOM 709 C CA . ALA A 1 92 ? 0.545 -1.635 3.279 1.00 97.81 92 ALA A CA 1
ATOM 710 C C . ALA A 1 92 ? 2.004 -1.449 3.725 1.00 97.81 92 ALA A C 1
ATOM 712 O O . ALA A 1 92 ? 2.630 -2.403 4.187 1.00 97.81 92 ALA A O 1
ATOM 713 N N . ALA A 1 93 ? 2.486 -0.201 3.786 1.00 98.00 93 ALA A N 1
ATOM 714 C CA . ALA A 1 93 ? 3.835 0.119 4.246 1.00 98.00 93 ALA A CA 1
ATOM 715 C C . ALA A 1 93 ? 4.124 -0.353 5.678 1.00 98.00 93 ALA A C 1
ATOM 717 O O . ALA A 1 93 ? 5.226 -0.815 5.975 1.00 98.00 93 ALA A O 1
ATOM 718 N N .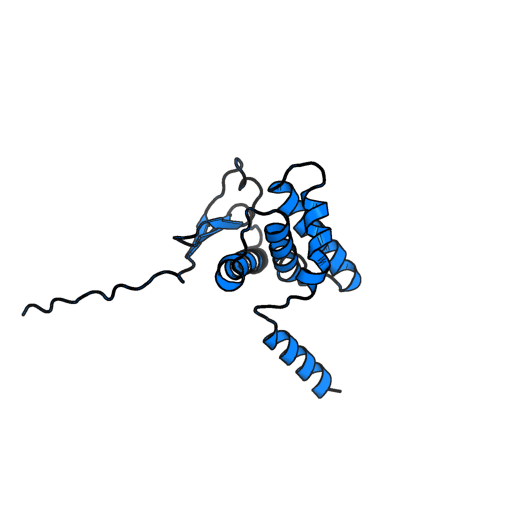 ARG A 1 94 ? 3.154 -0.263 6.597 1.00 97.56 94 ARG A N 1
ATOM 719 C CA . ARG A 1 94 ? 3.331 -0.714 7.988 1.00 97.56 94 ARG A CA 1
ATOM 720 C C . ARG A 1 94 ? 3.547 -2.225 8.098 1.00 97.56 94 ARG A C 1
ATOM 722 O O . ARG A 1 94 ? 4.313 -2.646 8.975 1.00 97.56 94 ARG A O 1
ATOM 729 N N . GLU A 1 95 ? 2.834 -3.004 7.288 1.00 96.75 95 GLU A N 1
ATOM 730 C CA . GLU A 1 95 ? 2.852 -4.471 7.327 1.00 96.75 95 GLU A CA 1
ATOM 731 C C . GLU A 1 95 ? 3.877 -5.090 6.361 1.00 96.75 95 GLU A C 1
ATOM 733 O O . GLU A 1 95 ? 4.255 -6.239 6.560 1.00 96.75 95 GLU A O 1
ATOM 738 N N . ALA A 1 96 ? 4.378 -4.333 5.380 1.00 96.31 96 ALA A N 1
ATOM 739 C CA . ALA A 1 96 ? 5.379 -4.780 4.415 1.00 96.31 96 ALA A CA 1
ATOM 740 C C . ALA A 1 96 ? 6.723 -4.044 4.583 1.00 96.31 96 ALA A C 1
ATOM 742 O O . ALA A 1 96 ? 7.579 -4.485 5.351 1.00 96.31 96 ALA A O 1
ATOM 743 N N . GLU A 1 97 ? 6.935 -2.919 3.894 1.00 95.88 97 GLU A N 1
ATOM 744 C CA . GLU A 1 97 ? 8.225 -2.211 3.812 1.00 95.88 97 GLU A CA 1
ATOM 745 C C . GLU A 1 97 ? 8.814 -1.858 5.181 1.00 95.88 97 GLU A C 1
ATOM 747 O O . GLU A 1 97 ? 10.020 -1.971 5.403 1.00 95.88 97 GLU A O 1
ATOM 752 N N . CYS A 1 98 ? 7.956 -1.449 6.112 1.00 97.12 98 CYS A N 1
ATOM 753 C CA . CYS A 1 98 ? 8.329 -0.974 7.437 1.00 97.12 98 CYS A CA 1
ATOM 754 C C . CYS A 1 98 ? 7.995 -1.985 8.544 1.00 97.12 98 CYS A C 1
ATOM 756 O O . CYS A 1 98 ? 7.931 -1.605 9.721 1.00 97.12 98 CYS A O 1
ATOM 758 N N . TYR A 1 99 ? 7.757 -3.257 8.198 1.00 94.31 99 TYR A N 1
ATOM 759 C CA . TYR A 1 99 ? 7.384 -4.293 9.163 1.00 94.31 99 TYR A CA 1
ATOM 760 C C . TYR A 1 99 ? 8.417 -4.420 10.291 1.00 94.31 99 TYR A C 1
ATOM 762 O O . TYR A 1 99 ? 8.057 -4.233 11.458 1.00 94.31 99 TYR A O 1
ATOM 770 N N . ASP A 1 100 ? 9.690 -4.616 9.935 1.00 93.00 100 ASP A N 1
ATOM 771 C CA . ASP A 1 100 ? 10.804 -4.867 10.866 1.00 93.00 100 ASP A CA 1
ATOM 772 C C . ASP A 1 100 ? 11.599 -3.599 11.246 1.00 93.00 100 ASP A C 1
ATOM 774 O O . ASP A 1 100 ? 12.668 -3.639 11.853 1.00 93.00 100 ASP A O 1
ATOM 778 N N . VAL A 1 101 ? 11.083 -2.418 10.897 1.00 93.19 101 VAL A N 1
ATOM 779 C CA . VAL A 1 101 ? 11.724 -1.157 11.280 1.00 93.19 101 VAL A CA 1
ATOM 780 C C . VAL A 1 101 ? 11.526 -0.909 12.774 1.00 93.19 101 VAL A C 1
ATOM 782 O O . VAL A 1 101 ? 10.409 -0.972 13.296 1.00 93.19 101 VAL A O 1
ATOM 785 N N . HIS A 1 102 ? 12.617 -0.557 13.461 1.00 92.31 102 HIS A N 1
ATOM 786 C CA . HIS A 1 102 ? 12.609 -0.251 14.889 1.00 92.31 102 HIS A CA 1
ATOM 787 C C . HIS A 1 102 ? 11.508 0.763 15.253 1.00 92.31 102 HIS A C 1
ATOM 789 O O . HIS A 1 102 ? 11.317 1.765 14.560 1.00 92.31 102 HIS A O 1
ATOM 795 N N . ARG A 1 103 ? 10.820 0.549 16.386 1.00 87.50 103 ARG A N 1
ATOM 796 C CA . ARG A 1 103 ? 9.610 1.297 16.793 1.00 87.50 103 ARG A CA 1
ATOM 797 C C . ARG A 1 103 ? 9.745 2.823 16.694 1.00 87.50 103 ARG A C 1
ATOM 799 O O . ARG A 1 103 ? 8.808 3.476 16.250 1.00 87.50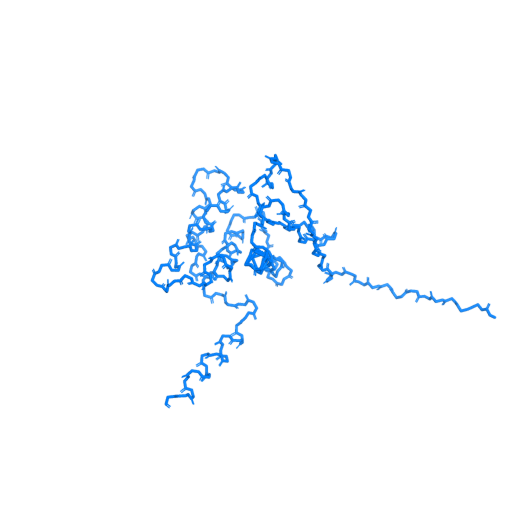 103 ARG A O 1
ATOM 806 N N . PHE A 1 104 ? 10.896 3.383 17.072 1.00 89.94 104 PHE A N 1
ATOM 807 C CA . PHE A 1 104 ? 11.157 4.832 16.995 1.00 89.94 104 PHE A CA 1
ATOM 808 C C . PHE A 1 104 ? 11.179 5.391 15.566 1.00 89.94 104 PHE A C 1
ATOM 810 O O . PHE A 1 104 ? 10.831 6.548 15.355 1.00 89.94 104 PHE A O 1
ATOM 817 N N . TRP A 1 105 ? 11.558 4.577 14.582 1.00 94.8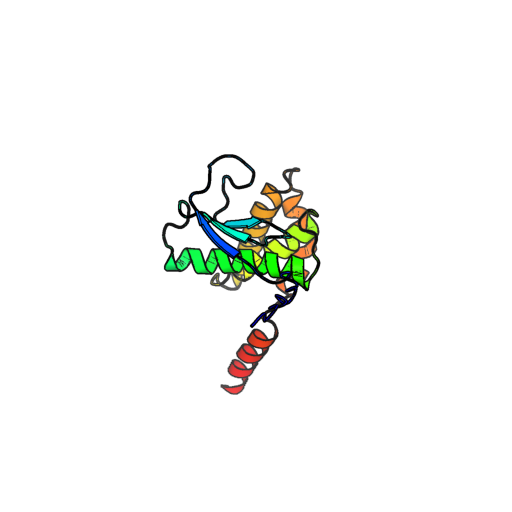1 105 TRP A N 1
ATOM 818 C CA . TRP A 1 105 ? 11.685 4.988 13.183 1.00 94.81 105 TRP A CA 1
ATOM 819 C C . TRP A 1 105 ? 10.516 4.518 12.317 1.00 94.81 105 TRP A C 1
ATOM 821 O O . TRP A 1 105 ? 10.370 4.985 11.188 1.00 94.81 105 TRP A O 1
ATOM 831 N N . LYS A 1 106 ? 9.654 3.641 12.847 1.00 95.06 106 LYS A N 1
ATOM 832 C CA . LYS A 1 106 ? 8.558 3.022 12.097 1.00 95.06 106 LYS A CA 1
ATOM 833 C C . LYS A 1 106 ? 7.608 4.056 11.498 1.00 95.06 106 LYS A C 1
ATOM 835 O O . LYS A 1 106 ? 7.364 4.017 10.299 1.00 95.06 106 LYS A O 1
ATOM 840 N N . ASN A 1 107 ? 7.165 5.042 12.278 1.00 96.94 107 ASN A N 1
ATOM 841 C CA . ASN A 1 107 ? 6.261 6.078 11.766 1.00 96.94 107 ASN A CA 1
ATOM 842 C C . ASN A 1 107 ? 6.902 6.903 10.644 1.00 96.94 107 ASN A C 1
ATOM 844 O O . ASN A 1 107 ? 6.238 7.229 9.665 1.00 96.94 107 ASN A O 1
ATOM 848 N N . LYS A 1 108 ? 8.200 7.211 10.761 1.00 97.38 108 LYS A N 1
ATOM 849 C CA . LYS A 1 108 ? 8.936 7.951 9.729 1.00 97.38 108 LYS A CA 1
ATOM 850 C C . LYS A 1 108 ? 9.073 7.128 8.446 1.00 97.38 108 LYS A C 1
ATOM 852 O O . LYS A 1 108 ? 8.868 7.676 7.369 1.00 97.38 108 LYS A O 1
ATOM 857 N N . CYS A 1 109 ? 9.381 5.835 8.568 1.00 98.25 109 CYS A N 1
ATOM 858 C CA . CYS A 1 109 ? 9.422 4.911 7.435 1.00 98.25 109 CYS A CA 1
ATOM 859 C C . CYS A 1 109 ? 8.071 4.874 6.713 1.00 98.25 109 CYS A C 1
ATOM 861 O O . CYS A 1 109 ? 8.013 5.158 5.521 1.00 98.25 109 CYS A O 1
ATOM 863 N N . VAL A 1 110 ? 6.983 4.630 7.452 1.00 98.31 110 VAL A N 1
ATOM 864 C CA . VAL A 1 110 ? 5.637 4.507 6.873 1.00 98.31 110 VAL A CA 1
ATOM 865 C C . VAL A 1 110 ? 5.199 5.811 6.207 1.00 98.31 110 VAL A C 1
ATOM 867 O O . VAL A 1 110 ? 4.712 5.785 5.083 1.00 98.31 110 VAL A O 1
ATOM 870 N N . MET A 1 111 ? 5.431 6.958 6.856 1.00 97.50 111 MET A N 1
ATOM 871 C CA . MET A 1 111 ? 5.120 8.277 6.292 1.00 97.50 111 MET A CA 1
ATOM 872 C C . MET A 1 111 ? 5.867 8.521 4.973 1.00 97.50 111 MET A C 1
ATOM 874 O O . MET A 1 111 ? 5.299 9.073 4.035 1.00 97.50 111 MET A O 1
ATOM 878 N N . ASN A 1 112 ? 7.134 8.102 4.892 1.00 96.88 112 ASN A N 1
ATOM 879 C CA . ASN A 1 112 ? 7.940 8.251 3.687 1.00 96.88 112 ASN A CA 1
ATOM 880 C C . ASN A 1 112 ? 7.455 7.329 2.558 1.00 96.88 112 ASN A C 1
ATOM 882 O O . ASN A 1 112 ? 7.211 7.808 1.456 1.00 96.88 112 ASN A O 1
ATOM 886 N N . CYS A 1 113 ? 7.276 6.034 2.837 1.00 96.62 113 CYS A N 1
ATOM 887 C CA . CYS A 1 113 ? 6.804 5.058 1.850 1.00 96.62 113 CYS A CA 1
ATOM 888 C C . CYS A 1 113 ? 5.428 5.442 1.295 1.00 96.62 113 CYS A C 1
ATOM 890 O O . CYS A 1 113 ? 5.284 5.602 0.085 1.00 96.62 113 CYS A O 1
ATOM 892 N N . ALA A 1 114 ? 4.454 5.692 2.175 1.00 97.50 114 ALA A N 1
ATOM 893 C CA . ALA A 1 114 ? 3.104 6.053 1.757 1.00 97.50 114 ALA A CA 1
ATOM 894 C C . ALA A 1 114 ? 3.059 7.407 1.036 1.00 97.50 114 ALA A C 1
ATOM 896 O O . ALA A 1 114 ? 2.306 7.576 0.079 1.00 97.50 114 ALA A O 1
ATOM 897 N N . GLY A 1 115 ? 3.880 8.374 1.467 1.00 96.56 115 GLY A N 1
ATOM 898 C CA . GLY A 1 115 ? 3.982 9.687 0.828 1.00 96.56 115 GLY A CA 1
ATOM 899 C C . GLY A 1 115 ? 4.498 9.606 -0.607 1.00 96.56 115 GLY A C 1
ATOM 900 O O . GLY A 1 115 ? 3.918 10.234 -1.491 1.00 96.56 115 GLY A O 1
ATOM 901 N N . VAL A 1 116 ? 5.545 8.809 -0.843 1.00 93.81 116 VAL A N 1
ATOM 902 C CA . VAL A 1 116 ? 6.089 8.571 -2.189 1.00 93.81 116 VAL A CA 1
ATOM 903 C C . VAL A 1 116 ? 5.069 7.842 -3.063 1.00 93.81 116 VAL A C 1
ATOM 905 O O . VAL A 1 116 ? 4.787 8.303 -4.165 1.00 93.81 116 VAL A O 1
ATOM 908 N N . ALA A 1 117 ? 4.475 6.751 -2.571 1.00 93.44 117 ALA A N 1
ATOM 909 C CA . ALA A 1 117 ? 3.515 5.960 -3.342 1.00 93.44 117 ALA A CA 1
ATOM 910 C C . ALA A 1 117 ? 2.261 6.771 -3.715 1.00 93.44 117 ALA A C 1
ATOM 912 O O . ALA A 1 117 ? 1.900 6.864 -4.889 1.00 93.44 117 ALA A O 1
ATOM 913 N N . THR A 1 118 ? 1.673 7.477 -2.744 1.00 95.50 118 THR A N 1
ATOM 914 C CA . THR A 1 118 ? 0.514 8.351 -2.990 1.00 95.50 118 THR A CA 1
ATOM 915 C C . THR A 1 118 ? 0.879 9.500 -3.932 1.00 95.50 118 THR A C 1
ATOM 917 O O . THR A 1 118 ? 0.108 9.825 -4.829 1.00 95.50 118 THR A O 1
ATOM 920 N N . GLY A 1 119 ? 2.055 10.114 -3.764 1.00 94.00 119 GLY A N 1
ATOM 921 C CA . GLY A 1 119 ? 2.519 11.211 -4.619 1.00 94.00 119 GLY A CA 1
ATOM 922 C C . GLY A 1 119 ? 2.748 10.800 -6.075 1.00 94.00 119 GLY A C 1
ATOM 923 O O . GLY A 1 119 ? 2.492 11.595 -6.972 1.00 94.00 119 GLY A O 1
ATOM 924 N N . ASN A 1 120 ? 3.153 9.552 -6.327 1.00 90.62 120 ASN A N 1
ATOM 925 C CA . ASN A 1 120 ? 3.287 9.030 -7.690 1.00 90.62 120 ASN A CA 1
ATOM 926 C C . ASN A 1 120 ? 1.931 8.940 -8.414 1.00 90.62 120 ASN A C 1
ATOM 928 O O . ASN A 1 120 ? 1.870 9.150 -9.623 1.00 90.62 120 ASN A O 1
ATOM 932 N N . MET A 1 121 ? 0.851 8.649 -7.681 1.00 90.06 121 MET A N 1
ATOM 933 C CA . MET A 1 121 ? -0.509 8.553 -8.231 1.00 90.06 121 MET A CA 1
ATOM 934 C C . MET A 1 121 ? -1.242 9.901 -8.266 1.00 90.06 121 MET A C 1
ATOM 936 O O . MET A 1 121 ? -2.098 10.120 -9.120 1.00 90.06 121 MET A O 1
ATOM 940 N N . PHE A 1 122 ? -0.891 10.810 -7.355 1.00 91.88 122 PHE A N 1
ATOM 941 C CA . PHE A 1 122 ? -1.463 12.149 -7.218 1.00 91.88 122 PHE A CA 1
ATOM 942 C C . PHE A 1 122 ? -0.345 13.199 -7.306 1.00 91.88 122 PHE A C 1
ATOM 944 O O . PHE A 1 122 ? 0.090 13.714 -6.271 1.00 91.88 122 PHE A O 1
ATOM 951 N N . PRO A 1 123 ? 0.126 13.519 -8.529 1.00 88.00 123 PRO A N 1
ATOM 952 C CA . PRO A 1 123 ? 1.350 14.290 -8.756 1.00 88.00 123 PRO A CA 1
ATOM 953 C C . PRO A 1 123 ? 1.218 15.792 -8.468 1.00 88.00 123 PRO A C 1
ATOM 955 O O . PRO A 1 123 ? 2.181 16.526 -8.660 1.00 88.00 123 PRO A O 1
ATOM 958 N N . GLU A 1 124 ? 0.050 16.273 -8.029 1.00 92.38 124 GLU A N 1
ATOM 959 C CA . GLU A 1 124 ? -0.093 17.657 -7.575 1.00 92.38 124 GLU A CA 1
ATOM 960 C C . GLU A 1 124 ? 0.837 17.914 -6.380 1.00 92.38 124 GLU A C 1
ATOM 962 O O . GLU A 1 124 ? 0.853 17.154 -5.404 1.00 92.38 124 GLU A O 1
ATOM 967 N N . ASP A 1 125 ? 1.609 19.000 -6.454 1.00 88.00 125 ASP A N 1
ATOM 968 C CA . ASP A 1 125 ? 2.681 19.301 -5.509 1.00 88.00 125 ASP A CA 1
ATOM 969 C C . ASP A 1 125 ? 2.219 19.230 -4.044 1.00 88.00 125 ASP A C 1
ATOM 971 O O . ASP A 1 125 ? 1.409 20.016 -3.539 1.00 88.00 125 ASP A O 1
ATOM 975 N N . GLY A 1 126 ? 2.774 18.250 -3.329 1.00 88.31 126 GLY A N 1
ATOM 976 C CA . GLY A 1 126 ? 2.515 18.024 -1.911 1.00 88.31 126 GLY A CA 1
ATOM 977 C C . GLY A 1 126 ? 1.142 17.428 -1.581 1.00 88.31 126 GLY A C 1
ATOM 978 O O . GLY A 1 126 ? 0.874 17.219 -0.395 1.00 88.31 126 GLY A O 1
ATOM 979 N N . LEU A 1 127 ? 0.289 17.123 -2.566 1.00 92.81 127 LEU A N 1
ATOM 980 C CA . LEU A 1 127 ? -1.033 16.533 -2.338 1.00 92.81 127 LEU A CA 1
ATOM 981 C C . LEU A 1 127 ? -0.928 15.153 -1.680 1.00 92.81 127 LEU A C 1
ATOM 983 O O . LEU A 1 127 ? -1.524 14.943 -0.624 1.00 92.81 127 LEU A O 1
ATOM 987 N N . GLY A 1 128 ? -0.098 14.252 -2.216 1.00 93.19 128 GLY A N 1
ATOM 988 C CA . GLY A 1 128 ? 0.084 12.915 -1.636 1.00 93.19 128 GLY A CA 1
ATOM 989 C C . GLY A 1 128 ? 0.518 12.958 -0.166 1.00 93.19 128 GLY A C 1
ATOM 990 O O . GLY A 1 128 ? -0.069 12.298 0.690 1.00 93.19 128 GLY A O 1
ATOM 991 N N . GLY A 1 129 ? 1.471 13.833 0.171 1.00 95.06 129 GLY A N 1
ATOM 992 C CA . GLY A 1 129 ? 1.903 14.040 1.555 1.00 95.06 129 GLY A CA 1
ATOM 993 C C . GLY A 1 129 ? 0.813 14.618 2.468 1.00 95.06 129 GLY A C 1
ATOM 994 O O . GLY A 1 129 ? 0.769 14.271 3.649 1.00 95.06 129 GLY A O 1
ATOM 995 N N . LYS A 1 130 ? -0.075 15.482 1.954 1.00 97.19 130 LYS A N 1
ATOM 996 C CA . LYS A 1 130 ? -1.231 16.002 2.709 1.00 97.19 130 LYS A CA 1
ATOM 997 C C . LYS A 1 130 ? -2.241 14.889 3.002 1.00 97.19 130 LYS A C 1
ATOM 999 O O . LYS A 1 130 ? -2.598 14.717 4.164 1.00 97.19 130 LYS A O 1
ATOM 1004 N N . CYS A 1 131 ? -2.615 14.099 1.993 1.00 98.12 131 CYS A N 1
ATOM 1005 C CA . CYS A 1 131 ? -3.547 12.978 2.151 1.00 98.12 131 CYS A CA 1
ATOM 1006 C C . CYS A 1 131 ? -3.028 11.945 3.153 1.00 98.12 131 CYS A C 1
ATOM 1008 O O . CYS A 1 131 ? -3.776 11.495 4.017 1.00 98.12 131 CYS A O 1
ATOM 1010 N N . VAL A 1 132 ? -1.730 11.618 3.097 1.00 98.38 132 VAL A N 1
ATOM 1011 C CA . VAL A 1 132 ? -1.104 10.711 4.069 1.00 98.38 132 VAL A CA 1
ATOM 1012 C C . VAL A 1 132 ? -1.187 11.281 5.477 1.00 98.38 132 VAL A C 1
ATOM 1014 O O . VAL A 1 132 ? -1.643 10.575 6.370 1.00 98.38 132 VAL A O 1
ATOM 1017 N N . LYS A 1 133 ? -0.808 12.548 5.696 1.00 98.12 133 LYS A N 1
ATOM 1018 C CA . LYS A 1 133 ? -0.881 13.176 7.028 1.00 98.12 133 LYS A CA 1
ATOM 1019 C C . LYS A 1 133 ? -2.290 13.147 7.615 1.00 98.12 133 LYS A C 1
ATOM 1021 O O . LYS A 1 133 ? -2.428 12.891 8.806 1.00 98.12 133 LYS A O 1
ATOM 1026 N N . GLU A 1 134 ? -3.305 13.390 6.791 1.00 98.31 134 GLU A N 1
ATOM 1027 C CA . GLU A 1 134 ? -4.711 13.404 7.205 1.00 98.31 134 GLU A CA 1
ATOM 1028 C C . GLU A 1 134 ? -5.176 12.044 7.744 1.00 98.31 134 GLU A C 1
ATOM 1030 O O . GLU A 1 134 ? -5.855 11.971 8.767 1.00 98.31 134 GLU A O 1
ATOM 1035 N N . VAL A 1 135 ? -4.782 10.953 7.087 1.00 98.44 135 VAL A N 1
ATOM 1036 C CA . VAL A 1 135 ? -5.268 9.602 7.413 1.00 98.44 135 VAL A CA 1
ATOM 1037 C C . VAL A 1 135 ? -4.306 8.785 8.278 1.00 98.44 135 VAL A C 1
ATOM 1039 O O . VAL A 1 135 ? -4.672 7.700 8.736 1.00 98.44 135 VAL A O 1
ATOM 1042 N N . PHE A 1 136 ? -3.090 9.290 8.513 1.00 98.44 136 PHE A N 1
ATOM 1043 C CA . PHE A 1 136 ? -1.966 8.529 9.064 1.00 98.44 136 PHE A CA 1
ATOM 1044 C C . PHE A 1 136 ? -2.294 7.833 10.383 1.00 98.44 136 PHE A C 1
ATOM 1046 O O . PHE A 1 136 ? -2.092 6.628 10.516 1.00 98.44 136 PHE A O 1
ATOM 1053 N N . GLU A 1 137 ? -2.813 8.574 11.363 1.00 97.75 137 GLU A N 1
ATOM 1054 C CA . GLU A 1 137 ? -3.095 8.033 12.694 1.00 97.75 137 GLU A CA 1
ATOM 1055 C C . GLU A 1 137 ? -4.180 6.952 12.641 1.00 97.75 137 GLU A C 1
ATOM 1057 O O . GLU A 1 137 ? -4.017 5.868 13.207 1.00 97.75 137 GLU A O 1
ATOM 1062 N N . LYS A 1 138 ? -5.261 7.207 11.897 1.00 97.81 138 LYS A N 1
ATOM 1063 C CA . LYS A 1 138 ? -6.352 6.245 11.711 1.00 97.81 138 LYS A CA 1
ATOM 1064 C C . LYS A 1 138 ? -5.849 4.964 11.044 1.00 97.81 138 LYS A C 1
ATOM 1066 O O . LYS A 1 138 ? -6.178 3.869 11.491 1.00 97.81 138 LYS A O 1
ATOM 1071 N N . ALA A 1 139 ? -5.042 5.092 9.994 1.00 97.75 139 ALA A N 1
ATOM 1072 C CA . ALA A 1 139 ? -4.479 3.963 9.263 1.00 97.75 139 ALA A CA 1
ATOM 1073 C C . ALA A 1 139 ? -3.478 3.167 10.115 1.00 97.75 139 ALA A C 1
ATOM 1075 O O . ALA A 1 139 ? -3.552 1.941 10.164 1.00 97.75 139 ALA A O 1
ATOM 1076 N N . MET A 1 140 ? -2.597 3.846 10.859 1.00 96.56 140 MET A N 1
ATOM 1077 C CA . MET A 1 140 ? -1.603 3.2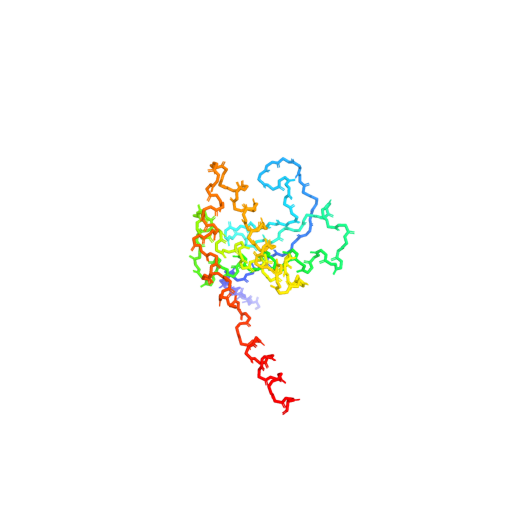16 11.737 1.00 96.56 140 MET A CA 1
ATOM 1078 C C . MET A 1 140 ? -2.224 2.386 12.861 1.00 96.56 140 MET A C 1
ATOM 1080 O O . MET A 1 140 ? -1.633 1.370 13.242 1.00 96.56 140 MET A O 1
ATOM 1084 N N . ASN A 1 141 ? -3.405 2.780 13.341 1.00 95.50 141 ASN A N 1
ATOM 1085 C CA . ASN A 1 141 ? -4.152 2.076 14.383 1.00 95.50 141 ASN A CA 1
ATOM 1086 C C . ASN A 1 141 ? -5.127 1.012 13.844 1.00 95.50 141 ASN A C 1
ATOM 1088 O O . ASN A 1 141 ? -5.669 0.235 14.628 1.00 95.50 141 ASN A O 1
ATOM 1092 N N . ASP A 1 142 ? -5.341 0.925 12.526 1.00 95.44 142 ASP A N 1
ATOM 1093 C CA . ASP A 1 142 ? -6.161 -0.135 11.936 1.00 95.44 142 ASP A CA 1
ATOM 1094 C C . ASP A 1 142 ? -5.311 -1.369 11.614 1.00 95.44 142 ASP A C 1
ATOM 1096 O O . ASP A 1 142 ? -4.585 -1.415 10.615 1.00 95.44 142 ASP A O 1
ATOM 1100 N N . TYR A 1 143 ? -5.414 -2.383 12.470 1.00 93.38 143 TYR A N 1
ATOM 1101 C CA . TYR A 1 143 ? -4.687 -3.645 12.341 1.00 93.38 143 TYR A CA 1
ATOM 1102 C C . TYR A 1 143 ? -5.429 -4.737 11.576 1.00 93.38 143 TYR A C 1
ATOM 1104 O O . TYR A 1 143 ? -4.933 -5.856 11.519 1.00 93.38 143 TYR A O 1
ATOM 1112 N N . THR A 1 144 ? -6.592 -4.455 10.989 1.00 92.12 144 THR A N 1
ATOM 1113 C CA . THR A 1 144 ? -7.292 -5.454 10.173 1.00 92.12 144 THR A CA 1
ATOM 1114 C C . THR A 1 144 ? -6.499 -5.784 8.896 1.00 92.12 144 THR A C 1
ATOM 1116 O O . THR A 1 144 ? -5.856 -4.886 8.336 1.00 92.12 144 THR A O 1
ATOM 1119 N N . PRO A 1 145 ? -6.526 -7.046 8.421 1.00 89.94 145 PRO A N 1
ATOM 1120 C CA . PRO A 1 145 ? -7.242 -8.207 8.983 1.00 89.94 145 PRO A CA 1
ATOM 1121 C C . PRO A 1 145 ? -6.561 -8.891 10.188 1.00 89.94 145 PRO A C 1
ATOM 1123 O O . PRO A 1 145 ? -7.161 -9.753 10.818 1.00 89.94 145 PRO A O 1
ATOM 1126 N N . PHE A 1 146 ? -5.352 -8.486 10.573 1.00 88.06 146 PHE A N 1
ATOM 1127 C CA . PHE A 1 146 ? -4.533 -9.124 11.621 1.00 88.06 146 PHE A CA 1
ATOM 1128 C C . PHE A 1 146 ? -4.880 -8.724 13.070 1.00 88.06 146 PHE A C 1
ATOM 1130 O O . PHE A 1 146 ? -4.073 -8.909 13.985 1.00 88.06 146 PHE A O 1
ATOM 1137 N N . ALA A 1 147 ? -6.051 -8.126 13.306 1.00 80.56 147 ALA A N 1
ATOM 1138 C CA . ALA A 1 147 ? -6.397 -7.559 14.610 1.00 80.56 147 ALA A CA 1
ATOM 1139 C C . ALA A 1 147 ? -6.438 -8.624 15.721 1.00 80.56 147 ALA A C 1
ATOM 1141 O O . ALA A 1 147 ? -5.923 -8.383 16.813 1.00 80.56 147 ALA A O 1
AT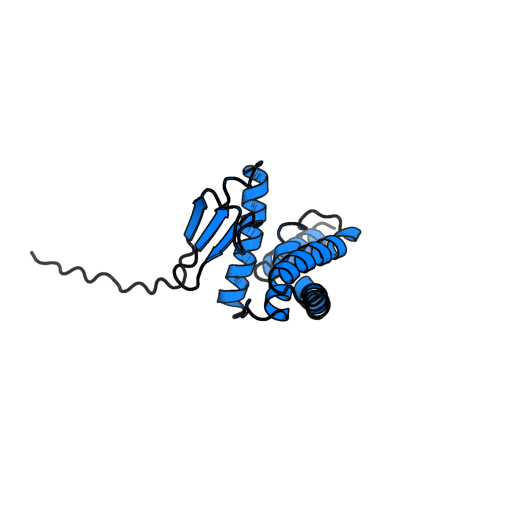OM 1142 N N . GLU A 1 148 ? -6.989 -9.806 15.434 1.00 72.75 148 GLU A N 1
ATOM 1143 C CA . GLU A 1 148 ? -7.069 -10.909 16.401 1.00 72.75 148 GLU A CA 1
ATOM 1144 C C . GLU A 1 148 ? -5.694 -11.535 16.676 1.00 72.75 148 GLU A C 1
ATOM 1146 O O . GLU A 1 148 ? -5.317 -11.691 17.834 1.00 72.75 148 GLU A O 1
ATOM 1151 N N . GLU A 1 149 ? -4.867 -11.744 15.647 1.00 71.69 149 GLU A N 1
ATOM 1152 C CA . GLU A 1 149 ? -3.495 -12.247 15.815 1.00 71.69 149 GLU A CA 1
ATOM 1153 C C . GLU A 1 149 ? -2.642 -11.312 16.696 1.00 71.69 149 GLU A C 1
ATOM 1155 O O . GLU A 1 149 ? -1.845 -11.759 17.528 1.00 71.69 149 GLU A O 1
ATOM 1160 N N . LYS A 1 150 ? -2.815 -9.987 16.568 1.00 70.00 150 LYS A N 1
ATOM 1161 C CA . LYS A 1 150 ? -2.124 -9.031 17.450 1.00 70.00 150 LYS A CA 1
ATOM 1162 C C . LYS A 1 150 ? -2.619 -9.110 18.890 1.00 70.00 150 LYS A C 1
ATOM 1164 O O . LYS A 1 150 ? -1.786 -9.037 19.796 1.00 70.00 150 LYS A O 1
ATOM 1169 N N . LYS A 1 151 ? -3.924 -9.292 19.117 1.00 69.44 151 LYS A N 1
ATOM 1170 C CA . LYS A 1 151 ? -4.471 -9.502 20.469 1.00 69.44 151 LY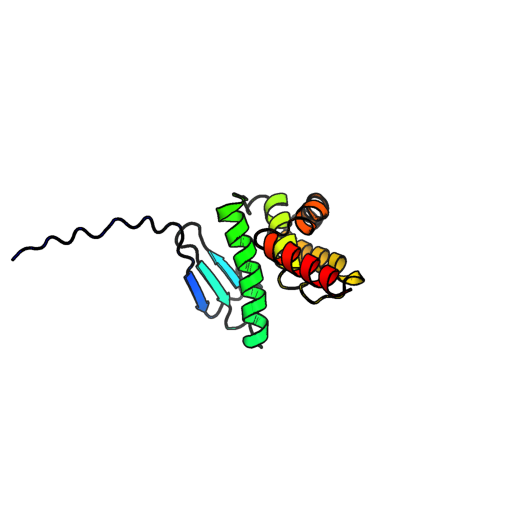S A CA 1
ATOM 1171 C C . LYS A 1 151 ? -3.900 -10.770 21.097 1.00 69.44 151 LYS A C 1
ATOM 1173 O O . LYS A 1 151 ? -3.444 -10.714 22.236 1.00 69.44 151 LYS A O 1
ATOM 1178 N N . GLU A 1 152 ? -3.837 -11.867 20.348 1.00 70.12 152 GLU A N 1
ATOM 1179 C CA . GLU A 1 152 ? -3.267 -13.139 20.805 1.00 70.12 152 GLU A CA 1
ATOM 1180 C C . GLU A 1 152 ? -1.780 -13.010 21.157 1.00 70.12 152 GLU A C 1
ATOM 1182 O O . GLU A 1 152 ? -1.362 -13.414 22.243 1.00 70.12 152 GLU A O 1
ATOM 1187 N N . LYS A 1 153 ? -0.973 -12.372 20.299 1.00 72.12 153 LYS A N 1
ATOM 1188 C CA . LYS A 1 153 ? 0.455 -12.130 20.576 1.00 72.12 153 LYS A CA 1
ATOM 1189 C C . LYS A 1 153 ? 0.674 -11.220 21.786 1.00 72.12 153 LYS A C 1
ATOM 1191 O O . LYS A 1 153 ? 1.612 -11.442 22.553 1.00 72.12 153 LYS A O 1
ATOM 1196 N N . MET A 1 154 ? -0.168 -10.202 21.979 1.00 68.25 154 MET A N 1
ATOM 1197 C CA . MET A 1 154 ? -0.110 -9.343 23.168 1.00 68.25 154 MET A CA 1
ATOM 1198 C C . MET A 1 154 ? -0.512 -10.112 24.433 1.00 68.25 154 MET A C 1
ATOM 1200 O O . MET A 1 154 ? 0.202 -10.032 25.431 1.00 68.25 154 MET A O 1
ATOM 1204 N N . ALA A 1 155 ? -1.579 -10.912 24.382 1.00 64.56 155 ALA A N 1
ATOM 1205 C CA . ALA A 1 155 ? -2.019 -11.753 25.494 1.00 64.56 155 ALA A CA 1
ATOM 1206 C C . ALA A 1 155 ? -0.961 -12.804 25.880 1.00 64.56 155 ALA A C 1
ATOM 1208 O O . ALA A 1 155 ? -0.634 -12.951 27.058 1.00 64.56 155 ALA A O 1
ATOM 1209 N N . ALA A 1 156 ? -0.337 -13.461 24.897 1.00 67.25 156 ALA A N 1
ATOM 1210 C CA . ALA A 1 156 ? 0.736 -14.434 25.110 1.00 67.25 156 ALA A CA 1
ATOM 1211 C C . ALA A 1 156 ? 2.001 -13.822 25.740 1.00 67.25 156 ALA A C 1
ATOM 1213 O O . ALA A 1 156 ? 2.763 -14.519 26.410 1.00 67.25 156 ALA A O 1
ATOM 1214 N N . LYS A 1 157 ? 2.236 -12.520 25.539 1.00 62.53 157 LYS A N 1
ATOM 1215 C CA . LYS A 1 157 ? 3.361 -11.792 26.139 1.00 62.53 157 LYS A CA 1
ATOM 1216 C C . LYS A 1 157 ? 3.091 -11.380 27.589 1.00 62.53 157 LYS A C 1
ATOM 1218 O O . LYS A 1 157 ? 4.035 -11.285 28.363 1.00 62.53 157 LYS A O 1
ATOM 1223 N N . ILE A 1 158 ? 1.825 -11.162 27.950 1.00 64.56 158 ILE A N 1
ATOM 1224 C CA . ILE A 1 158 ? 1.397 -10.817 29.315 1.00 64.56 158 ILE A CA 1
ATOM 1225 C C . ILE A 1 158 ? 1.321 -12.073 30.197 1.00 64.56 158 ILE A C 1
ATOM 1227 O O . ILE A 1 158 ? 1.737 -12.028 31.344 1.00 64.56 158 ILE A O 1
ATOM 1231 N N . GLY A 1 159 ? 0.875 -13.213 29.658 1.00 56.38 159 GLY A N 1
ATOM 1232 C CA . GLY A 1 159 ? 0.797 -14.486 30.394 1.00 56.38 159 GLY A CA 1
ATOM 1233 C C . GLY A 1 159 ? 2.133 -15.210 30.629 1.00 56.38 159 GLY A C 1
ATOM 1234 O O . GLY A 1 159 ? 2.133 -16.338 31.112 1.00 56.38 159 GLY A O 1
ATOM 1235 N N . ARG A 1 160 ? 3.265 -14.602 30.248 1.00 53.22 160 ARG A N 1
ATOM 1236 C CA . ARG A 1 160 ? 4.633 -15.109 30.479 1.00 53.22 160 ARG A CA 1
ATOM 1237 C C . ARG A 1 160 ? 5.433 -14.244 31.470 1.00 53.22 160 ARG A C 1
ATOM 1239 O O . ARG A 1 160 ? 6.651 -14.405 31.538 1.00 53.22 160 ARG A O 1
ATOM 1246 N N . ALA A 1 161 ? 4.772 -13.320 32.171 1.00 46.28 161 ALA A N 1
ATOM 1247 C CA . ALA A 1 161 ? 5.354 -12.472 33.212 1.00 46.28 161 ALA A CA 1
ATOM 1248 C C . ALA A 1 161 ? 4.996 -12.988 34.610 1.00 46.28 161 ALA A C 1
ATOM 1250 O O . ALA A 1 161 ? 3.838 -13.428 34.787 1.00 46.28 161 ALA A O 1
#

InterPro domains:
  IPR019165 Peptidase M76, ATP23 [PF09768] (14-146)
  IPR019165 Peptidase M76, ATP23 [PTHR21711] (16-150)